Protein AF-A0A9P4NVI4-F1 (afdb_monomer_lite)

Foldseek 3Di:
DDPPPPPPPDLQADKDQLLVLLVVLVVQQPVPDDSVVSQVQQQVQWDPDRGRPPRIIGGVNSSVVSSVVRD

Organism: NCBI:txid1048955

pLDDT: mean 79.87, std 13.85, range [37.19, 93.81]

Radius of gyration: 14.43 Å; chains: 1; bounding box: 24×33×48 Å

Secondary structure (DSSP, 8-state):
----------GGGSEEEHHHHHHHHHHT-TT---HHHHHHHHHTTEES-SSTTTT-EEEHHHHHHHHHHH-

Structure (mmCIF, N/CA/C/O backbone):
data_AF-A0A9P4NVI4-F1
#
_entry.id   AF-A0A9P4NVI4-F1
#
loop_
_atom_site.group_PDB
_atom_site.id
_atom_site.type_symbol
_atom_site.label_atom_id
_atom_site.label_alt_id
_atom_site.label_comp_id
_atom_site.label_asym_id
_atom_site.label_entity_id
_atom_site.label_seq_id
_atom_site.pdbx_PDB_ins_code
_atom_site.Cartn_x
_atom_site.Cartn_y
_atom_site.Cartn_z
_atom_site.occupancy
_atom_site.B_iso_or_equiv
_atom_site.auth_seq_id
_atom_site.auth_comp_id
_atom_site.auth_asym_id
_atom_site.auth_atom_id
_atom_site.pdbx_PDB_model_num
ATOM 1 N N . MET A 1 1 ? -6.352 24.672 -35.034 1.00 37.19 1 MET A N 1
ATOM 2 C CA . MET A 1 1 ? -6.614 24.607 -33.582 1.00 37.19 1 MET A CA 1
ATOM 3 C C . MET A 1 1 ? -6.612 23.129 -33.210 1.00 37.19 1 MET A C 1
ATOM 5 O O . MET A 1 1 ? -7.607 22.458 -33.435 1.00 37.19 1 MET A O 1
ATOM 9 N N . LEU A 1 2 ? -5.458 22.580 -32.820 1.00 44.81 2 LEU A N 1
ATOM 10 C CA . LEU A 1 2 ? -5.353 21.178 -32.403 1.00 44.81 2 LEU A CA 1
ATOM 11 C C . LEU A 1 2 ? -5.661 21.139 -30.908 1.00 44.81 2 LEU A C 1
ATOM 13 O O . LEU A 1 2 ? -4.898 21.669 -30.105 1.00 44.81 2 LEU A O 1
ATOM 17 N N . GLN A 1 3 ? -6.825 20.603 -30.551 1.00 50.56 3 GLN A N 1
ATOM 18 C CA . GLN A 1 3 ? -7.163 20.337 -29.159 1.00 50.56 3 GLN A CA 1
ATOM 19 C C . GLN A 1 3 ? -6.288 19.174 -28.691 1.00 50.56 3 GLN A C 1
ATOM 21 O O . GLN A 1 3 ? -6.507 18.028 -29.080 1.00 50.56 3 GLN A O 1
ATOM 26 N N . ASN A 1 4 ? -5.276 19.483 -27.881 1.00 51.78 4 ASN A N 1
ATOM 27 C CA . ASN A 1 4 ? -4.558 18.488 -27.098 1.00 51.78 4 ASN A CA 1
ATOM 28 C C . ASN A 1 4 ? -5.564 17.842 -26.139 1.00 51.78 4 ASN A C 1
ATOM 30 O O . ASN A 1 4 ? -5.911 18.420 -25.110 1.00 51.78 4 ASN A O 1
ATOM 34 N N . PHE A 1 5 ? -6.049 16.653 -26.488 1.00 53.59 5 PHE A N 1
ATOM 35 C CA . PHE A 1 5 ? -6.704 15.764 -25.539 1.00 53.59 5 PHE A CA 1
ATOM 36 C C . PHE A 1 5 ? -5.629 15.260 -24.575 1.00 53.59 5 PHE A C 1
ATOM 38 O O . PHE A 1 5 ? -4.987 14.240 -24.813 1.00 53.59 5 PHE A O 1
ATOM 45 N N . VAL A 1 6 ? -5.413 15.991 -23.482 1.00 60.66 6 VAL A N 1
ATOM 46 C CA . VAL A 1 6 ? -4.866 15.374 -22.275 1.00 60.66 6 VAL A CA 1
ATOM 47 C C . VAL A 1 6 ? -5.971 14.439 -21.805 1.00 60.66 6 VAL A C 1
ATOM 49 O O . VAL A 1 6 ? -7.004 14.892 -21.312 1.00 60.66 6 VAL A O 1
ATOM 52 N N . ALA A 1 7 ? -5.820 13.140 -22.068 1.00 60.88 7 ALA A N 1
ATOM 53 C CA . ALA A 1 7 ? -6.652 12.148 -21.409 1.00 60.88 7 ALA A CA 1
ATOM 54 C C . ALA A 1 7 ? -6.540 12.439 -19.912 1.00 60.88 7 ALA A C 1
ATOM 56 O O . ALA A 1 7 ? -5.425 12.500 -19.403 1.00 60.88 7 ALA A O 1
ATOM 57 N N . ALA A 1 8 ? -7.660 12.709 -19.238 1.00 60.97 8 ALA A N 1
ATOM 58 C CA . ALA A 1 8 ? -7.653 12.875 -17.794 1.00 60.97 8 ALA A CA 1
ATOM 59 C C . ALA A 1 8 ? -7.004 11.618 -17.207 1.00 60.97 8 ALA A C 1
ATOM 61 O O . ALA A 1 8 ? -7.583 10.530 -17.299 1.00 60.97 8 ALA A O 1
ATOM 62 N N . GLU A 1 9 ? -5.771 11.746 -16.715 1.00 60.66 9 GLU A N 1
ATOM 63 C CA . GLU A 1 9 ? -5.062 10.641 -16.093 1.00 60.66 9 GLU A CA 1
ATOM 64 C C . GLU A 1 9 ? -5.920 10.224 -14.906 1.00 60.66 9 GLU A C 1
ATOM 66 O O . GLU A 1 9 ? -6.175 10.996 -13.983 1.00 60.66 9 GLU A O 1
ATOM 71 N N . ARG A 1 10 ? -6.525 9.039 -15.005 1.00 69.50 10 ARG A N 1
ATOM 72 C CA . ARG A 1 10 ? -7.351 8.520 -13.923 1.00 69.50 10 ARG A CA 1
ATOM 73 C C . ARG A 1 10 ? -6.386 8.194 -12.788 1.00 69.50 10 ARG A C 1
ATOM 75 O O . ARG A 1 10 ? -5.557 7.309 -13.004 1.00 69.50 10 ARG A O 1
ATOM 82 N N . PRO A 1 11 ? -6.518 8.798 -11.594 1.00 68.44 11 PRO A N 1
ATOM 83 C CA . PRO A 1 11 ? -5.578 8.574 -10.494 1.00 68.44 11 PRO A CA 1
ATOM 84 C C . PRO A 1 11 ? -5.422 7.091 -10.136 1.00 68.44 11 PRO A C 1
ATOM 86 O O . PRO A 1 11 ? -4.359 6.660 -9.715 1.00 68.44 11 PRO A O 1
ATOM 89 N N . GLU A 1 12 ? -6.461 6.285 -10.377 1.00 67.38 12 GLU A N 1
ATOM 90 C CA . GLU A 1 12 ? -6.490 4.819 -10.238 1.00 67.38 12 GLU A CA 1
ATOM 91 C C . GLU A 1 12 ? -5.431 4.080 -11.082 1.00 67.38 12 GLU A C 1
ATOM 93 O O . GLU A 1 12 ? -5.032 2.959 -10.751 1.00 67.38 12 GLU A O 1
ATOM 98 N N . GLN A 1 13 ? -5.061 4.667 -12.225 1.00 72.19 13 GLN A N 1
ATOM 99 C CA . GLN A 1 13 ? -4.163 4.100 -13.235 1.00 72.19 13 GLN A CA 1
ATOM 100 C C . GLN A 1 13 ? -2.709 4.524 -13.035 1.00 72.19 13 GLN A C 1
ATOM 102 O O . GLN A 1 13 ? -1.817 3.913 -13.621 1.00 72.19 13 GLN A O 1
ATOM 107 N N . GLU A 1 14 ? -2.476 5.535 -12.202 1.00 87.62 14 GLU A N 1
ATOM 108 C CA . GLU A 1 14 ? -1.146 5.930 -11.770 1.00 87.62 14 GLU A CA 1
ATOM 109 C C . GLU A 1 14 ? -0.582 4.942 -10.741 1.00 87.62 14 GLU A C 1
ATOM 111 O O . GLU A 1 14 ? -1.263 4.051 -10.213 1.00 87.62 14 GLU A O 1
ATOM 116 N N . THR A 1 15 ? 0.705 5.104 -10.450 1.00 90.50 15 THR A N 1
ATOM 117 C CA . THR A 1 15 ? 1.409 4.287 -9.468 1.00 90.50 15 THR A CA 1
ATOM 118 C C . THR A 1 15 ? 2.133 5.159 -8.453 1.00 90.50 15 THR A C 1
ATOM 120 O O . THR A 1 15 ? 2.746 6.163 -8.822 1.00 90.50 15 THR A O 1
ATOM 123 N N . THR A 1 16 ? 2.165 4.704 -7.209 1.00 91.12 16 THR A N 1
ATOM 124 C CA . THR A 1 16 ? 2.866 5.337 -6.090 1.00 91.12 16 THR A CA 1
ATOM 125 C C . THR A 1 16 ? 4.135 4.554 -5.754 1.00 91.12 16 THR A C 1
ATOM 127 O O . THR A 1 16 ? 4.159 3.334 -5.893 1.00 91.12 16 THR A O 1
ATOM 130 N N . LEU A 1 17 ? 5.201 5.231 -5.311 1.00 91.25 17 LEU A N 1
ATOM 131 C CA . LEU A 1 17 ? 6.401 4.550 -4.802 1.00 91.25 17 LEU A CA 1
ATOM 132 C C . LEU A 1 17 ? 6.034 3.670 -3.602 1.00 91.25 17 LEU A C 1
ATOM 134 O O . LEU A 1 17 ? 5.331 4.128 -2.701 1.00 91.25 17 LEU A O 1
ATOM 138 N N . CYS A 1 18 ? 6.527 2.434 -3.564 1.00 89.38 18 CYS A N 1
ATOM 139 C CA . CYS A 1 18 ? 6.156 1.474 -2.524 1.00 89.38 18 CYS A CA 1
ATOM 140 C C . CYS A 1 18 ? 6.523 1.980 -1.112 1.00 89.38 18 CYS A C 1
ATOM 142 O O . CYS A 1 18 ? 5.734 1.806 -0.188 1.00 89.38 18 CYS A O 1
ATOM 144 N N . SER A 1 19 ? 7.619 2.733 -0.957 1.00 89.25 19 SER A N 1
ATOM 145 C CA . SER A 1 19 ? 7.991 3.406 0.301 1.00 89.25 19 SER A CA 1
ATOM 146 C C . SER A 1 19 ? 6.971 4.454 0.769 1.00 89.25 19 SER A C 1
ATOM 148 O O . SER A 1 19 ? 6.654 4.538 1.960 1.00 89.25 19 SER A O 1
ATOM 150 N N . LEU A 1 20 ? 6.415 5.236 -0.162 1.00 92.06 20 LEU A N 1
ATOM 151 C CA . LEU A 1 20 ? 5.369 6.214 0.137 1.00 92.06 20 LEU A CA 1
ATOM 152 C C . LEU A 1 20 ? 4.042 5.512 0.444 1.00 92.06 20 LEU A C 1
ATOM 154 O O . LEU A 1 20 ? 3.379 5.862 1.417 1.00 9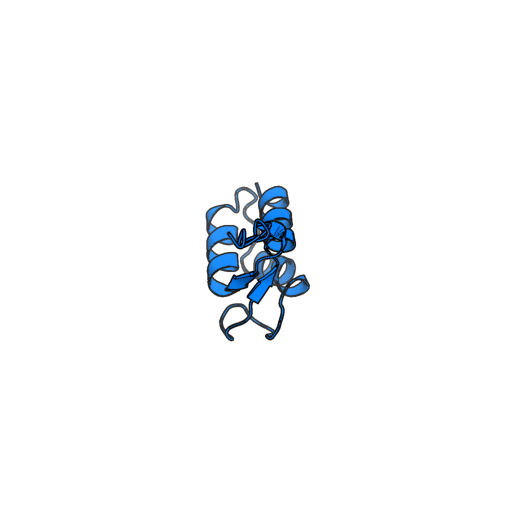2.06 20 LEU A O 1
ATOM 158 N N . ALA A 1 21 ? 3.687 4.488 -0.334 1.00 92.38 21 ALA A N 1
ATOM 159 C CA . ALA A 1 21 ? 2.504 3.666 -0.095 1.00 92.38 21 ALA A CA 1
ATOM 160 C C . ALA A 1 21 ? 2.535 3.012 1.297 1.00 92.38 21 ALA A C 1
ATOM 162 O O . ALA A 1 21 ? 1.548 3.082 2.027 1.00 92.38 21 ALA A O 1
ATOM 163 N N . PHE A 1 22 ? 3.681 2.453 1.695 1.00 91.56 22 PHE A N 1
ATOM 164 C CA . PHE A 1 22 ? 3.878 1.872 3.022 1.00 91.56 22 PHE A CA 1
ATOM 165 C C . PHE A 1 22 ? 3.715 2.918 4.131 1.00 91.56 22 PHE A C 1
ATOM 167 O O . PHE A 1 22 ? 2.978 2.700 5.091 1.00 91.56 22 PHE A O 1
ATOM 174 N N . SER A 1 23 ? 4.330 4.093 3.964 1.00 92.50 23 SER A N 1
ATOM 175 C CA . SER A 1 23 ? 4.206 5.202 4.919 1.00 92.50 23 SER A CA 1
ATOM 176 C C . SER A 1 23 ? 2.751 5.659 5.088 1.00 92.50 23 SER A C 1
ATOM 178 O O . SER A 1 23 ? 2.295 5.866 6.212 1.00 92.50 23 SER A O 1
ATOM 180 N N . LEU A 1 24 ? 2.004 5.770 3.983 1.00 93.81 24 LEU A N 1
ATOM 181 C CA . LEU A 1 24 ? 0.586 6.141 3.991 1.00 93.81 24 LEU A CA 1
ATOM 182 C C . LEU A 1 24 ? -0.275 5.096 4.703 1.00 93.81 24 LEU A C 1
ATOM 184 O O . LEU A 1 24 ? -1.113 5.452 5.528 1.00 93.81 24 LEU A O 1
ATOM 188 N N . VAL A 1 25 ? -0.059 3.817 4.408 1.00 92.38 25 VAL A N 1
ATOM 189 C CA . VAL A 1 25 ? -0.786 2.711 5.038 1.00 92.38 25 VAL A CA 1
ATOM 190 C C . VAL A 1 25 ? -0.522 2.664 6.542 1.00 92.38 25 VAL A C 1
ATOM 192 O O . VAL A 1 25 ? -1.468 2.609 7.323 1.00 92.38 25 VAL A O 1
ATOM 195 N N . MET A 1 26 ? 0.736 2.785 6.967 1.00 92.12 26 MET A N 1
ATOM 196 C CA . MET A 1 26 ? 1.087 2.794 8.389 1.00 92.12 26 MET A CA 1
ATOM 197 C C . MET A 1 26 ? 0.478 3.985 9.137 1.00 92.12 26 MET A C 1
ATOM 199 O O . MET A 1 26 ? -0.002 3.815 10.256 1.00 92.12 26 MET A O 1
ATOM 203 N N . ALA A 1 27 ? 0.441 5.170 8.520 1.00 92.88 27 ALA A N 1
ATOM 204 C CA . ALA A 1 27 ? -0.159 6.362 9.120 1.00 92.88 27 ALA A CA 1
ATOM 205 C C . ALA A 1 27 ? -1.689 6.262 9.294 1.00 92.88 27 ALA A C 1
ATOM 207 O O . ALA A 1 27 ? -2.245 6.952 10.145 1.00 92.88 27 ALA A O 1
ATOM 208 N N . ASN A 1 28 ? -2.362 5.411 8.512 1.00 91.25 28 ASN A N 1
ATOM 209 C CA . ASN A 1 28 ? -3.822 5.245 8.524 1.00 91.25 28 ASN A CA 1
ATOM 210 C C . ASN A 1 28 ? -4.278 3.894 9.103 1.00 91.25 28 ASN A C 1
ATOM 212 O O . ASN A 1 28 ? -5.452 3.543 9.016 1.00 91.25 28 ASN A O 1
ATOM 216 N N . ASN A 1 29 ? -3.368 3.124 9.700 1.00 86.94 29 ASN A N 1
ATOM 217 C CA . ASN A 1 29 ? -3.638 1.790 10.226 1.00 86.94 29 ASN A CA 1
ATOM 218 C C . ASN A 1 29 ? -4.398 1.834 11.569 1.00 86.94 29 ASN A C 1
ATOM 220 O O . ASN A 1 29 ? -3.832 1.585 12.636 1.00 86.94 29 ASN A O 1
ATOM 224 N N . GLN A 1 30 ? -5.697 2.134 11.525 1.00 86.69 30 GLN A N 1
ATOM 225 C CA . GLN A 1 30 ? -6.555 2.224 12.718 1.00 86.69 30 GLN A CA 1
ATOM 226 C C . GLN A 1 30 ? -6.786 0.863 13.388 1.00 86.69 30 GLN A C 1
ATOM 228 O O . GLN A 1 30 ? -7.038 0.783 14.589 1.00 86.69 30 GLN A O 1
ATOM 233 N N . LYS A 1 31 ? -6.665 -0.220 12.616 1.00 85.44 31 LYS A N 1
ATOM 234 C CA . LYS A 1 31 ? -6.866 -1.604 13.068 1.00 85.44 31 LYS A CA 1
ATOM 235 C C . LYS A 1 31 ? -5.619 -2.234 13.698 1.00 85.44 31 LYS A C 1
ATOM 237 O O . LYS A 1 31 ? -5.654 -3.408 14.050 1.00 85.44 31 LYS A O 1
ATOM 242 N N . ALA A 1 32 ? -4.541 -1.460 13.861 1.00 86.06 32 ALA A N 1
ATOM 243 C CA . ALA A 1 32 ? -3.300 -1.864 14.522 1.00 86.06 32 ALA A CA 1
ATOM 244 C C . ALA A 1 32 ? -2.656 -3.143 13.950 1.00 86.06 32 ALA A C 1
ATOM 246 O O . ALA A 1 32 ? -2.022 -3.909 14.677 1.00 86.06 32 ALA A O 1
ATOM 247 N N . TYR A 1 33 ? -2.782 -3.367 12.638 1.00 86.44 33 TYR A N 1
ATOM 248 C CA . TYR A 1 33 ? -2.046 -4.436 11.962 1.00 86.44 33 TYR A CA 1
ATOM 249 C C . TYR A 1 33 ? -0.538 -4.258 12.152 1.00 86.44 33 TYR A C 1
ATOM 251 O O . TYR A 1 33 ? -0.042 -3.128 12.195 1.00 86.44 33 TYR A O 1
ATOM 259 N N . CYS A 1 34 ? 0.214 -5.353 12.238 1.00 90.38 34 CYS A N 1
ATOM 260 C CA . CYS A 1 34 ? 1.658 -5.223 12.365 1.00 90.38 34 CYS A CA 1
ATOM 261 C C . CYS A 1 34 ? 2.295 -4.785 11.026 1.00 90.38 34 CYS A C 1
ATOM 263 O O . CYS A 1 34 ? 1.728 -5.032 9.956 1.00 90.38 34 CYS A O 1
ATOM 265 N N . PRO A 1 35 ? 3.490 -4.163 11.050 1.00 87.25 35 PRO A N 1
ATOM 266 C CA . PRO A 1 35 ? 4.176 -3.722 9.833 1.00 87.25 35 PRO A CA 1
ATOM 267 C C . PRO A 1 35 ? 4.392 -4.836 8.797 1.00 87.25 35 PRO A C 1
ATOM 269 O O . PRO A 1 35 ? 4.329 -4.582 7.599 1.00 87.25 35 PRO A O 1
ATOM 272 N N . HIS A 1 36 ? 4.614 -6.075 9.247 1.00 87.88 36 HIS A N 1
ATOM 273 C CA . HIS A 1 36 ? 4.832 -7.220 8.361 1.00 87.88 36 HIS A CA 1
ATOM 274 C C . HIS A 1 36 ? 3.560 -7.637 7.606 1.00 87.88 36 HIS A C 1
ATOM 276 O O . HIS A 1 36 ? 3.612 -7.917 6.406 1.00 87.88 36 HIS A O 1
ATOM 282 N N . ASP A 1 37 ? 2.407 -7.614 8.280 1.00 87.75 37 ASP A N 1
ATOM 283 C CA . ASP A 1 37 ? 1.112 -7.883 7.644 1.00 87.75 37 ASP A CA 1
ATOM 284 C C . ASP A 1 37 ? 0.776 -6.796 6.617 1.00 87.75 37 ASP A C 1
ATOM 286 O O . ASP A 1 37 ? 0.223 -7.081 5.553 1.00 87.75 37 ASP A O 1
ATOM 290 N N . MET A 1 38 ? 1.144 -5.546 6.915 1.00 86.69 38 MET A N 1
ATOM 291 C CA . MET A 1 38 ? 0.955 -4.416 6.005 1.00 86.69 38 MET A CA 1
ATOM 292 C C . MET A 1 38 ? 1.837 -4.500 4.763 1.00 86.69 38 MET A C 1
ATOM 294 O O . MET A 1 38 ? 1.333 -4.315 3.654 1.00 86.69 38 MET A O 1
ATOM 298 N N . GLU A 1 39 ? 3.118 -4.840 4.922 1.00 86.00 39 GLU A N 1
ATOM 299 C CA . GLU A 1 39 ? 4.008 -5.092 3.783 1.00 86.00 39 GLU A CA 1
ATOM 300 C C . GLU A 1 39 ? 3.432 -6.213 2.910 1.00 86.00 39 GLU A C 1
ATOM 302 O O . GLU A 1 39 ? 3.279 -6.031 1.708 1.00 86.00 39 GLU A O 1
ATOM 307 N N . SER A 1 40 ? 2.992 -7.322 3.516 1.00 86.38 40 SER A N 1
ATOM 308 C CA . SER A 1 40 ? 2.417 -8.466 2.791 1.00 86.38 40 SER A CA 1
ATOM 309 C C . SER A 1 40 ? 1.171 -8.091 1.977 1.00 86.38 40 SER A C 1
ATOM 311 O O . SER A 1 40 ? 1.012 -8.526 0.835 1.00 86.38 40 SER A O 1
ATOM 313 N N . LYS A 1 41 ? 0.292 -7.245 2.532 1.00 84.12 41 LYS A N 1
ATOM 314 C CA . LYS A 1 41 ? -0.900 -6.733 1.831 1.00 84.12 41 LYS A CA 1
ATOM 315 C C . LYS A 1 41 ? -0.546 -5.867 0.623 1.00 84.12 41 LYS A C 1
ATOM 317 O O . LYS A 1 41 ? -1.234 -5.924 -0.395 1.00 84.12 41 LYS A O 1
ATOM 322 N N . LEU A 1 42 ? 0.517 -5.075 0.729 1.00 84.38 42 LEU A N 1
ATOM 323 C CA . LEU A 1 42 ? 0.991 -4.212 -0.349 1.00 84.38 42 LEU A CA 1
ATOM 324 C C . LEU A 1 42 ? 1.798 -4.983 -1.402 1.00 84.38 42 LEU A C 1
ATOM 326 O O . LEU A 1 42 ? 1.687 -4.676 -2.590 1.00 84.38 42 LEU A O 1
ATOM 330 N N . GLN A 1 43 ? 2.540 -6.012 -0.989 1.00 81.88 43 GLN A N 1
ATOM 331 C CA . GLN A 1 43 ? 3.445 -6.789 -1.835 1.00 81.88 43 GLN A CA 1
ATOM 332 C C . GLN A 1 43 ? 2.725 -7.463 -3.010 1.00 81.88 43 GLN A C 1
ATOM 334 O O . GLN A 1 43 ? 3.269 -7.542 -4.108 1.00 81.88 43 GLN A O 1
ATOM 339 N N . ALA A 1 44 ? 1.458 -7.853 -2.833 1.00 72.88 44 ALA A N 1
ATOM 340 C CA . ALA A 1 44 ? 0.622 -8.379 -3.917 1.00 72.88 44 ALA A CA 1
ATOM 341 C C . ALA A 1 44 ? 0.388 -7.372 -5.067 1.00 72.88 44 ALA A C 1
ATOM 343 O O . ALA A 1 44 ? 0.015 -7.761 -6.176 1.00 72.88 44 ALA A O 1
ATOM 344 N N . GLY A 1 45 ? 0.573 -6.075 -4.809 1.00 72.81 45 GLY A N 1
ATOM 345 C CA . GLY A 1 45 ? 0.433 -4.999 -5.787 1.00 72.81 45 GLY A CA 1
ATOM 346 C C . GLY A 1 45 ? 1.749 -4.443 -6.325 1.00 72.81 45 GLY A C 1
ATOM 347 O O . GLY A 1 45 ? 1.697 -3.566 -7.193 1.00 72.81 45 GLY A O 1
ATOM 348 N N . TYR A 1 46 ? 2.893 -4.904 -5.817 1.00 78.12 46 TYR A N 1
ATOM 349 C CA . TYR A 1 46 ? 4.204 -4.387 -6.195 1.00 78.12 46 TYR A CA 1
ATOM 350 C C . TYR A 1 46 ? 4.523 -4.705 -7.656 1.00 78.12 46 TYR A C 1
ATOM 352 O O . TYR A 1 46 ? 4.326 -5.817 -8.145 1.00 78.12 46 TYR A O 1
ATOM 360 N N . GLN A 1 47 ? 4.985 -3.682 -8.365 1.00 70.12 47 GLN A N 1
ATOM 361 C CA . GLN A 1 47 ? 5.519 -3.752 -9.715 1.00 70.12 47 GLN A CA 1
ATOM 362 C C . GLN A 1 47 ? 6.992 -3.343 -9.655 1.00 70.12 47 GLN A C 1
ATOM 364 O O . GLN A 1 47 ? 7.351 -2.396 -8.949 1.00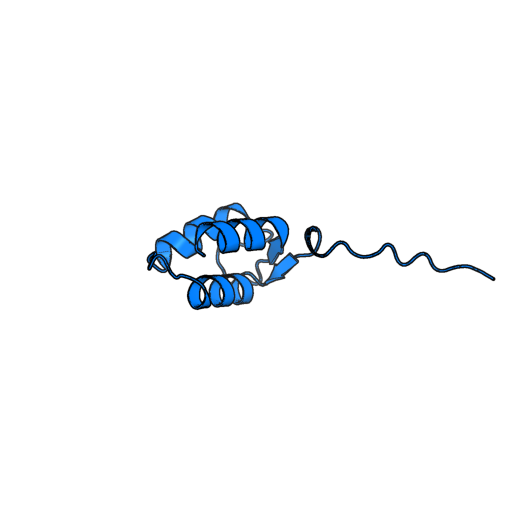 70.12 47 GLN A O 1
ATOM 369 N N . ASP A 1 48 ? 7.828 -4.072 -10.395 1.00 62.69 48 ASP A N 1
ATOM 370 C CA . ASP A 1 48 ? 9.260 -3.796 -10.560 1.00 62.69 48 ASP A CA 1
ATOM 371 C C . ASP A 1 48 ? 10.085 -3.789 -9.252 1.00 62.69 48 ASP A C 1
ATOM 373 O O . ASP A 1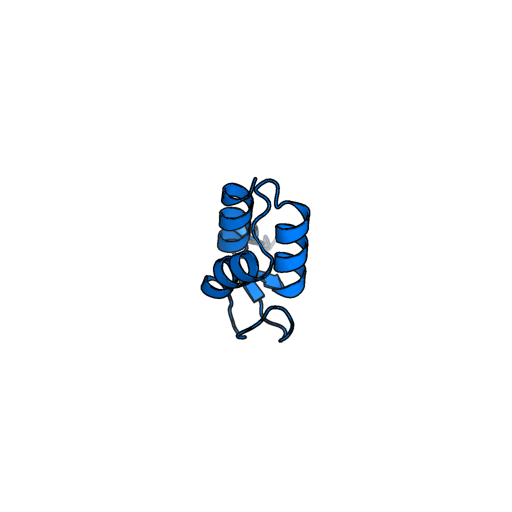 48 ? 11.045 -3.037 -9.118 1.00 62.69 48 ASP A O 1
ATOM 377 N N . GLY A 1 49 ? 9.738 -4.642 -8.281 1.00 60.94 49 GLY A N 1
ATOM 378 C CA . GLY A 1 49 ? 10.526 -4.862 -7.060 1.00 60.94 49 GLY A CA 1
ATOM 379 C C . GLY A 1 49 ? 9.832 -5.788 -6.059 1.00 60.94 49 GLY A C 1
ATOM 380 O O . GLY A 1 49 ? 8.635 -6.051 -6.188 1.00 60.94 49 GLY A O 1
ATOM 381 N N . PHE A 1 50 ? 10.576 -6.291 -5.067 1.00 64.56 50 PHE A N 1
ATOM 382 C CA . PHE A 1 50 ? 10.042 -7.223 -4.062 1.00 64.56 50 PHE A CA 1
ATOM 383 C C . PHE A 1 50 ? 9.775 -6.563 -2.706 1.00 64.56 50 PHE A C 1
ATOM 385 O O . PHE A 1 50 ? 9.046 -7.140 -1.897 1.00 64.56 50 PHE A O 1
ATOM 392 N N . ALA A 1 51 ? 10.319 -5.367 -2.467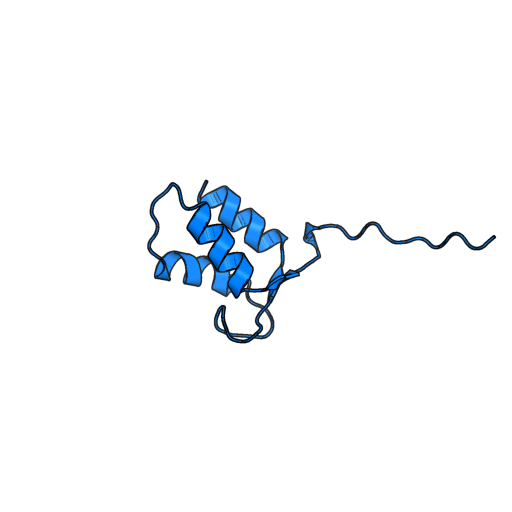 1.00 64.06 51 ALA A N 1
ATOM 393 C CA . ALA A 1 51 ? 10.175 -4.638 -1.209 1.00 64.06 51 ALA A CA 1
ATOM 394 C C . ALA A 1 51 ? 10.000 -3.123 -1.411 1.00 64.06 51 ALA A C 1
ATOM 396 O O . ALA A 1 51 ? 10.439 -2.547 -2.415 1.00 64.06 51 ALA A O 1
ATOM 397 N N . ALA A 1 52 ? 9.420 -2.456 -0.407 1.00 62.72 52 ALA A N 1
ATOM 398 C CA . ALA A 1 52 ? 9.094 -1.031 -0.454 1.00 62.72 52 ALA A CA 1
ATOM 399 C C . ALA A 1 52 ? 10.271 -0.083 -0.777 1.00 62.72 52 ALA A C 1
ATOM 401 O O . ALA A 1 52 ? 10.057 1.014 -1.302 1.00 62.72 52 ALA A O 1
ATOM 402 N N . PHE A 1 53 ? 11.511 -0.494 -0.492 1.00 64.56 53 PHE A N 1
ATOM 403 C CA . PHE A 1 53 ? 12.714 0.341 -0.603 1.00 64.56 53 PHE A CA 1
ATOM 404 C C . PHE A 1 53 ? 13.535 0.120 -1.885 1.00 64.56 53 PHE A C 1
ATOM 406 O O . PHE A 1 53 ? 14.538 0.800 -2.085 1.00 64.56 53 PHE A O 1
ATOM 413 N N . GLU A 1 54 ? 13.109 -0.773 -2.780 1.00 72.50 54 GLU A N 1
ATOM 414 C CA . GLU A 1 54 ? 13.855 -1.129 -4.001 1.00 72.50 54 GLU A CA 1
ATOM 415 C C . GLU A 1 54 ? 13.437 -0.313 -5.239 1.00 72.50 54 GLU A C 1
ATOM 417 O O . GLU A 1 54 ? 13.610 -0.751 -6.370 1.00 72.50 54 GLU A O 1
ATOM 422 N N . GLY A 1 55 ? 12.839 0.871 -5.056 1.00 71.00 55 GLY A N 1
ATOM 423 C CA . GLY A 1 55 ? 12.315 1.672 -6.176 1.00 71.00 55 GLY A CA 1
ATOM 424 C C . GLY A 1 55 ? 11.025 1.118 -6.799 1.00 71.00 55 GLY A C 1
ATOM 425 O O . GLY A 1 55 ? 10.531 1.668 -7.781 1.00 71.00 55 GLY A O 1
ATOM 426 N N . CYS A 1 56 ? 10.462 0.079 -6.181 1.00 87.31 56 CYS A N 1
ATOM 427 C CA . CYS A 1 56 ? 9.161 -0.504 -6.477 1.00 87.31 56 CYS A CA 1
ATOM 428 C C . CYS A 1 56 ? 8.057 0.557 -6.587 1.00 87.31 56 CYS A C 1
ATOM 430 O O . CYS A 1 56 ? 8.038 1.558 -5.851 1.00 87.31 56 CYS A O 1
ATOM 432 N N . ARG A 1 57 ? 7.080 0.293 -7.461 1.00 90.00 57 ARG A N 1
ATOM 433 C CA . ARG A 1 57 ? 5.837 1.066 -7.556 1.00 90.00 57 ARG A CA 1
ATOM 434 C C . ARG A 1 57 ? 4.616 0.170 -7.384 1.00 90.00 57 ARG A C 1
ATOM 436 O O . ARG A 1 57 ? 4.617 -0.987 -7.779 1.00 90.00 57 ARG A O 1
ATOM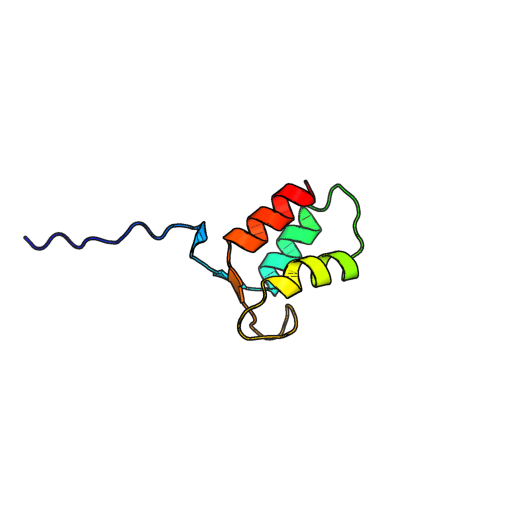 443 N N . ILE A 1 58 ? 3.548 0.713 -6.815 1.00 89.75 58 ILE A N 1
ATOM 444 C CA . ILE A 1 58 ? 2.262 0.030 -6.649 1.00 89.75 58 ILE A CA 1
ATOM 445 C C . ILE A 1 58 ? 1.171 0.825 -7.353 1.00 89.75 58 ILE A C 1
ATOM 447 O O . ILE A 1 58 ? 1.132 2.052 -7.263 1.00 89.75 58 ILE A O 1
ATOM 451 N N . ARG A 1 59 ? 0.262 0.139 -8.052 1.00 89.25 59 ARG A N 1
ATOM 452 C CA . ARG A 1 59 ? -0.910 0.791 -8.658 1.00 89.25 59 ARG A CA 1
ATOM 453 C C . ARG A 1 59 ? -1.779 1.429 -7.580 1.00 89.25 59 ARG A C 1
ATOM 455 O O . ARG A 1 59 ? -2.135 0.763 -6.606 1.00 89.25 59 ARG A O 1
ATOM 462 N N . ASN A 1 60 ? -2.203 2.668 -7.807 1.00 90.38 60 ASN A N 1
ATOM 463 C CA . ASN A 1 60 ? -3.022 3.419 -6.856 1.00 90.38 60 ASN A CA 1
ATOM 464 C C . ASN A 1 60 ? -4.332 2.696 -6.517 1.00 90.38 60 ASN A C 1
ATOM 466 O O . ASN A 1 60 ? -4.721 2.669 -5.355 1.00 90.38 60 ASN A O 1
ATOM 470 N N . LYS A 1 61 ? -4.938 1.984 -7.479 1.00 89.31 61 LYS A N 1
ATOM 471 C CA . LYS A 1 61 ? -6.099 1.116 -7.219 1.00 89.31 61 LYS A CA 1
ATOM 472 C C . LYS A 1 61 ? -5.862 0.091 -6.095 1.00 89.31 61 LYS A C 1
ATOM 474 O O . LYS A 1 61 ? -6.781 -0.195 -5.332 1.00 89.31 61 LYS A O 1
ATOM 479 N N . VAL A 1 62 ? -4.660 -0.487 -5.996 1.00 89.69 62 VAL A N 1
ATOM 480 C CA . VAL A 1 62 ? -4.329 -1.445 -4.924 1.00 89.69 62 VAL A CA 1
ATOM 481 C C . VAL A 1 62 ? -4.119 -0.706 -3.607 1.00 89.69 62 VAL A C 1
ATOM 483 O O . VAL A 1 62 ? -4.703 -1.097 -2.602 1.00 89.69 62 VAL A O 1
ATOM 486 N N . LEU A 1 63 ? -3.354 0.392 -3.624 1.00 92.31 63 LEU A N 1
ATOM 487 C CA . LEU A 1 63 ? -3.130 1.235 -2.446 1.00 92.31 63 LEU A CA 1
ATOM 488 C C . LEU A 1 63 ? -4.455 1.706 -1.823 1.00 92.31 63 LEU A C 1
ATOM 490 O O . LEU A 1 63 ? -4.653 1.554 -0.621 1.00 92.31 63 LEU A O 1
ATOM 494 N N . PHE A 1 64 ? -5.383 2.219 -2.630 1.00 92.44 64 PHE A N 1
ATOM 495 C CA . PHE A 1 64 ? -6.695 2.662 -2.155 1.00 92.44 64 PHE A CA 1
ATOM 496 C C . PHE A 1 64 ? -7.539 1.507 -1.610 1.00 92.44 64 PHE A C 1
ATOM 498 O O . PHE A 1 64 ? -8.230 1.685 -0.610 1.00 92.44 64 PHE A O 1
ATOM 505 N N . GLY A 1 65 ? -7.442 0.316 -2.208 1.00 91.69 65 GLY A N 1
ATOM 506 C CA . GLY A 1 65 ? -8.078 -0.890 -1.678 1.00 91.69 65 GLY A CA 1
ATOM 507 C C . GLY A 1 65 ? -7.572 -1.255 -0.280 1.00 91.69 65 GLY A C 1
ATOM 508 O O . GLY A 1 65 ? -8.379 -1.494 0.615 1.00 91.69 65 GLY A O 1
ATOM 509 N N . VAL A 1 66 ? -6.252 -1.230 -0.070 1.00 91.44 66 VAL A N 1
ATOM 510 C CA . VAL A 1 66 ? -5.651 -1.490 1.249 1.00 91.44 66 VAL A CA 1
ATOM 511 C C . VAL A 1 66 ? -6.046 -0.405 2.252 1.00 91.44 66 VAL A C 1
ATOM 513 O O . VAL A 1 66 ? -6.458 -0.731 3.361 1.00 91.44 66 VAL A O 1
ATOM 516 N N . LEU A 1 67 ? -5.995 0.875 1.870 1.00 92.38 67 LEU A N 1
ATOM 517 C CA . LEU A 1 67 ? -6.416 1.980 2.740 1.00 92.38 67 LEU A CA 1
ATOM 518 C C . LEU A 1 67 ? -7.881 1.840 3.178 1.00 92.38 67 LEU A C 1
ATOM 520 O O . LEU A 1 67 ? -8.179 2.027 4.355 1.00 92.38 67 LEU A O 1
ATOM 524 N N . ALA A 1 68 ? -8.781 1.457 2.271 1.00 91.75 68 ALA A N 1
ATOM 525 C CA . ALA A 1 68 ? -10.181 1.203 2.602 1.00 91.75 68 ALA A CA 1
ATOM 526 C C . ALA A 1 68 ? -10.369 -0.007 3.538 1.00 91.75 68 ALA A C 1
ATOM 528 O O . ALA A 1 68 ? -11.303 -0.022 4.334 1.00 91.75 68 ALA A O 1
ATOM 529 N N . GLU A 1 69 ? -9.495 -1.015 3.460 1.00 88.75 69 GLU A N 1
ATOM 530 C CA . GLU A 1 69 ? -9.539 -2.183 4.346 1.00 88.75 69 GLU A CA 1
ATOM 531 C C . GLU A 1 69 ? -9.055 -1.862 5.768 1.00 88.75 69 GLU A C 1
ATOM 533 O O . GLU A 1 69 ? -9.570 -2.437 6.725 1.00 88.75 69 GLU A O 1
ATOM 538 N N . ILE A 1 70 ? -8.062 -0.982 5.927 1.00 86.88 70 ILE A N 1
ATOM 539 C CA . ILE A 1 70 ? -7.414 -0.709 7.227 1.00 86.88 70 ILE A CA 1
ATOM 540 C C . ILE A 1 70 ? -7.990 0.498 7.972 1.00 86.88 70 ILE 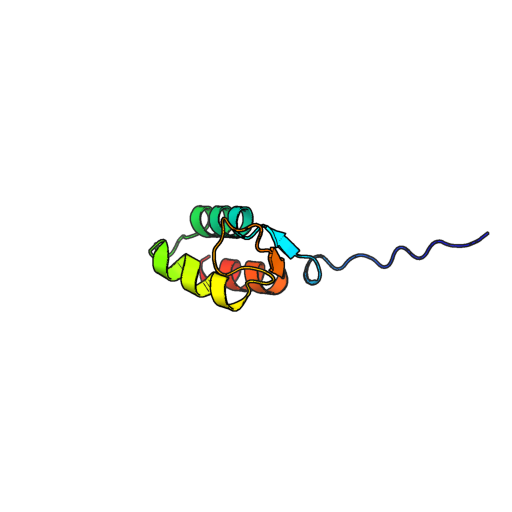A C 1
ATOM 542 O O . ILE A 1 70 ? -7.741 0.630 9.175 1.00 86.88 70 ILE A O 1
ATOM 546 N N . SER A 1 71 ? -8.726 1.352 7.253 1.00 77.81 71 SER A N 1
ATOM 547 C CA . SER A 1 71 ? -9.578 2.399 7.829 1.00 77.81 71 SER A CA 1
ATOM 548 C C . SER A 1 71 ? -10.779 1.777 8.541 1.00 77.81 71 SER A C 1
ATOM 550 O O . SER A 1 71 ? -11.246 2.400 9.511 1.00 77.81 71 SER A O 1
#

Sequence (71 aa):
MLQNFVAAERPEQETTLCSLAFSLVMANNQKAYCPHDMESKLQAGYQDGFAAFEGCRIRNKVLFGVLAEIS